Protein AF-A0A3C1B8U8-F1 (afdb_monomer)

Solvent-accessible surface area (backbone atoms only — not comparable to full-atom values): 4452 Å² total; per-residue (Å²): 136,92,75,88,64,73,75,51,52,91,62,34,50,67,56,30,54,78,69,76,48,79,52,75,50,52,81,42,84,33,43,59,93,77,51,52,70,66,63,50,50,62,66,47,44,67,58,51,53,36,30,61,72,56,66,25,82,47,73,45,79,40,81,42,60,98,58,91,84,134

pLDDT: mean 93.0, std 8.84, range [49.03, 98.06]

Radius of gyration: 13.73 Å; Cα contacts (8 Å, |Δi|>4): 67; chains: 1; bounding box: 31×20×36 Å

Structure (mmCIF, N/CA/C/O backbone):
data_AF-A0A3C1B8U8-F1
#
_entry.id   AF-A0A3C1B8U8-F1
#
loop_
_atom_site.group_PDB
_atom_site.id
_atom_site.type_symbol
_atom_site.label_atom_id
_atom_site.label_alt_id
_atom_site.label_comp_id
_atom_site.label_asym_id
_atom_site.label_entity_id
_atom_site.label_seq_id
_atom_site.pdbx_PDB_ins_code
_atom_site.Ca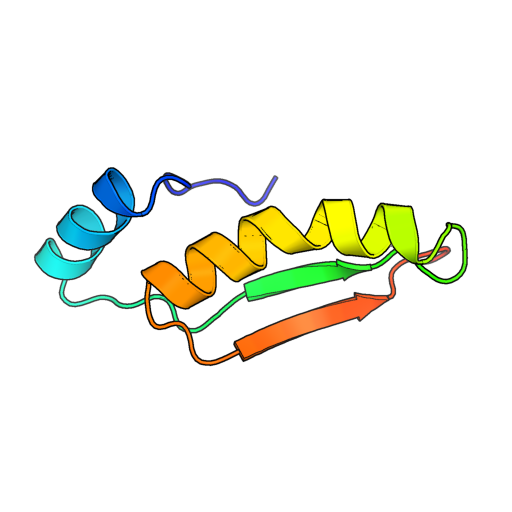rtn_x
_atom_site.Cartn_y
_atom_site.Cartn_z
_atom_site.occupancy
_atom_site.B_iso_or_equiv
_atom_site.auth_seq_id
_atom_site.auth_comp_id
_atom_site.auth_asym_id
_atom_site.auth_atom_id
_atom_site.pdbx_PDB_model_num
ATOM 1 N N . THR A 1 1 ? -2.417 14.252 -6.395 1.00 49.03 1 THR A N 1
ATOM 2 C CA . THR A 1 1 ? -1.616 13.917 -5.192 1.00 49.03 1 THR A CA 1
ATOM 3 C C . THR A 1 1 ? -2.530 13.343 -4.116 1.00 49.03 1 THR A C 1
ATOM 5 O O . THR A 1 1 ? -3.435 14.021 -3.647 1.00 49.03 1 THR A O 1
ATOM 8 N N . GLY A 1 2 ? -2.366 12.053 -3.799 1.00 57.50 2 GLY A N 1
ATOM 9 C CA . GLY A 1 2 ? -3.316 11.244 -3.011 1.00 57.50 2 GLY A CA 1
ATOM 10 C C . GLY A 1 2 ? -3.096 11.207 -1.493 1.00 57.50 2 GLY A C 1
ATOM 11 O O . GLY A 1 2 ? -3.591 10.300 -0.839 1.00 57.50 2 GLY A O 1
ATOM 12 N N . ARG A 1 3 ? -2.357 12.156 -0.908 1.00 65.81 3 ARG A N 1
ATOM 13 C CA . ARG A 1 3 ? -2.064 12.180 0.539 1.00 65.81 3 ARG A CA 1
ATOM 14 C C . ARG A 1 3 ? -2.886 13.253 1.248 1.00 65.81 3 ARG A C 1
ATOM 16 O O . ARG A 1 3 ? -2.360 14.288 1.635 1.00 65.81 3 ARG A O 1
ATOM 23 N N . ARG A 1 4 ? -4.201 13.032 1.337 1.00 79.75 4 ARG A N 1
ATOM 24 C CA . ARG A 1 4 ? -5.131 13.937 2.046 1.00 79.75 4 ARG A CA 1
ATOM 25 C C . ARG A 1 4 ? -5.269 13.618 3.538 1.00 79.75 4 ARG A C 1
ATOM 27 O O . ARG A 1 4 ? -5.810 14.437 4.269 1.00 79.75 4 ARG A O 1
ATOM 34 N N . PHE A 1 5 ? -4.782 12.457 3.970 1.00 87.25 5 PHE A N 1
ATOM 35 C CA . PHE A 1 5 ? -4.848 11.994 5.353 1.00 87.25 5 PHE A CA 1
ATOM 36 C C . PHE A 1 5 ? -3.448 11.922 5.979 1.00 87.25 5 PHE A C 1
ATOM 38 O O . PHE A 1 5 ? -2.473 11.737 5.242 1.00 87.25 5 PHE A O 1
ATOM 45 N N . PRO A 1 6 ? -3.339 12.065 7.314 1.00 91.50 6 PRO A N 1
ATOM 46 C CA . PRO A 1 6 ? -2.109 11.773 8.045 1.00 91.50 6 PRO A CA 1
ATOM 47 C C . PRO A 1 6 ? -1.597 10.361 7.739 1.00 91.50 6 PRO A C 1
ATOM 49 O O . PRO A 1 6 ? -2.394 9.445 7.551 1.00 91.50 6 PRO A O 1
ATOM 52 N N . MET A 1 7 ? -0.273 10.195 7.699 1.00 89.94 7 MET A N 1
ATOM 53 C CA . MET A 1 7 ? 0.375 8.903 7.429 1.00 89.94 7 MET A CA 1
ATOM 54 C C . MET A 1 7 ? 0.960 8.251 8.688 1.00 89.94 7 MET A C 1
ATOM 56 O O . MET A 1 7 ? 1.342 7.089 8.634 1.00 89.94 7 MET A O 1
ATOM 60 N N . GLU A 1 8 ? 1.001 8.963 9.817 1.00 93.75 8 GLU A N 1
ATOM 61 C CA . GLU A 1 8 ? 1.330 8.382 11.118 1.00 93.75 8 GLU A CA 1
ATOM 62 C C . GLU A 1 8 ? 0.106 7.649 11.695 1.00 93.75 8 GLU A C 1
ATOM 64 O O . GLU A 1 8 ? -0.919 8.300 11.940 1.00 93.75 8 GLU A O 1
ATOM 69 N N . PRO A 1 9 ? 0.198 6.334 11.986 1.00 94.44 9 PRO A N 1
ATOM 70 C CA . PRO A 1 9 ? -0.907 5.569 12.568 1.00 94.44 9 PRO A CA 1
ATOM 71 C C . PRO A 1 9 ? -1.433 6.184 13.868 1.00 94.44 9 PRO A C 1
ATOM 73 O O . PRO A 1 9 ? -2.637 6.312 14.051 1.00 94.44 9 PRO A O 1
ATOM 76 N N . THR A 1 10 ? -0.531 6.685 14.718 1.00 95.62 10 THR A N 1
ATOM 77 C CA . THR A 1 10 ? -0.860 7.313 16.011 1.00 95.62 10 THR A CA 1
ATOM 78 C C . THR A 1 10 ? -1.723 8.569 15.889 1.00 95.62 10 THR A C 1
ATOM 80 O O . THR A 1 10 ? -2.363 8.976 16.857 1.00 95.62 10 THR A O 1
ATOM 83 N N . VAL A 1 11 ? -1.743 9.197 14.711 1.00 95.81 11 VAL A N 1
ATOM 84 C CA . VAL A 1 11 ? -2.587 10.357 14.406 1.00 95.81 11 VAL A CA 1
ATOM 85 C C . VAL A 1 11 ? -3.830 9.927 13.629 1.00 95.81 11 VAL A C 1
ATOM 87 O O . VAL A 1 11 ? -4.919 10.448 13.871 1.00 95.81 11 VAL A O 1
ATOM 90 N N . LEU A 1 12 ? -3.676 8.991 12.690 1.00 94.94 12 LEU A N 1
ATOM 91 C CA . LEU A 1 12 ? -4.746 8.556 11.798 1.00 94.94 12 LEU A CA 1
ATOM 92 C C . LEU A 1 12 ? -5.795 7.690 12.509 1.00 94.94 12 LEU A C 1
ATOM 94 O O . LEU A 1 12 ? -6.985 7.917 12.315 1.00 94.94 12 LEU A O 1
ATOM 98 N N . GLU A 1 13 ? -5.378 6.733 13.334 1.00 95.31 13 GLU A N 1
ATOM 99 C CA . GLU A 1 13 ? -6.257 5.806 14.060 1.00 95.31 13 GLU A CA 1
ATOM 100 C C . GLU A 1 13 ? -7.323 6.528 14.897 1.00 95.31 13 GLU A C 1
ATOM 102 O O . GLU A 1 13 ? -8.505 6.404 14.560 1.00 95.31 13 GLU A O 1
ATOM 107 N N . PRO A 1 14 ? -6.973 7.396 15.868 1.00 96.00 14 PRO A N 1
ATOM 108 C CA . PRO A 1 14 ? -7.984 8.081 16.671 1.00 96.00 14 PRO A CA 1
ATOM 109 C C . PRO A 1 14 ? -8.851 9.046 15.849 1.00 96.00 14 PRO A C 1
ATOM 111 O O . PRO A 1 14 ? -9.964 9.377 16.258 1.00 96.00 14 PRO A O 1
ATOM 114 N N . LEU A 1 15 ? -8.366 9.539 14.702 1.00 95.31 15 LEU A N 1
ATOM 115 C CA . LEU A 1 15 ? -9.164 10.367 13.798 1.00 95.31 15 LEU A CA 1
ATOM 116 C C . LEU A 1 15 ? -10.251 9.536 13.109 1.00 95.31 15 LEU A C 1
ATOM 118 O O . LEU A 1 15 ? -11.401 9.967 13.062 1.00 95.31 15 LEU A O 1
ATOM 122 N N . LEU A 1 16 ? -9.901 8.365 12.578 1.00 95.69 16 LEU A N 1
ATOM 123 C CA . LEU A 1 16 ? -10.853 7.494 11.892 1.00 95.69 16 LEU A CA 1
ATOM 124 C C . LEU A 1 16 ? -11.862 6.878 12.869 1.00 95.69 16 LEU A C 1
ATOM 126 O O . LEU A 1 16 ? -13.058 6.863 12.570 1.00 95.69 16 LEU A O 1
ATOM 130 N N . GLU A 1 17 ? -11.418 6.479 14.064 1.00 95.75 17 GLU A N 1
ATOM 131 C CA . GLU A 1 17 ? -12.283 5.943 15.124 1.00 95.75 17 GLU A CA 1
ATOM 132 C C . GLU A 1 17 ? -13.385 6.925 15.538 1.00 95.75 17 GLU A C 1
ATOM 134 O O . GLU A 1 17 ? -14.542 6.529 15.675 1.00 95.75 17 GLU A O 1
ATOM 139 N N . ARG A 1 18 ? -13.071 8.227 15.651 1.00 96.88 18 ARG A N 1
ATOM 140 C CA . ARG A 1 18 ? -14.064 9.284 15.948 1.00 96.88 18 ARG A CA 1
ATOM 141 C C . ARG A 1 18 ? -15.206 9.343 14.937 1.00 96.88 18 ARG A C 1
ATOM 143 O O . ARG A 1 18 ? -16.282 9.839 15.264 1.00 96.88 18 ARG A O 1
ATOM 150 N N . HIS A 1 19 ? -14.966 8.871 13.719 1.00 96.56 19 HIS A N 1
ATOM 151 C CA . HIS A 1 19 ? -15.944 8.837 12.640 1.00 96.56 19 HIS A CA 1
ATOM 152 C C . HIS A 1 19 ? -16.470 7.423 12.353 1.00 96.56 19 HIS A C 1
ATOM 154 O O . HIS A 1 19 ? -17.290 7.270 11.450 1.00 96.56 19 HIS A O 1
ATOM 160 N N . GLY A 1 20 ? -16.035 6.399 13.100 1.00 96.44 20 GLY A N 1
ATOM 161 C CA . GLY A 1 20 ? -16.407 5.002 12.856 1.00 96.44 20 GLY A CA 1
ATOM 162 C C . GLY A 1 20 ? -15.914 4.467 11.507 1.00 96.44 20 GLY A C 1
ATOM 163 O O . GLY A 1 20 ? -16.574 3.628 10.900 1.00 96.44 20 GLY A O 1
ATOM 164 N N . ILE A 1 21 ? -14.791 4.990 11.010 1.00 95.94 21 ILE A N 1
ATOM 165 C CA . ILE A 1 21 ? -14.190 4.623 9.722 1.00 95.94 21 ILE A CA 1
ATOM 166 C C . ILE A 1 21 ? -12.961 3.745 9.980 1.00 95.94 21 ILE A C 1
ATOM 168 O O . ILE A 1 21 ? -12.292 3.880 11.000 1.00 95.94 21 ILE A O 1
ATOM 172 N N . SER A 1 22 ? -12.638 2.864 9.037 1.00 94.94 22 SER A N 1
ATOM 173 C CA . SER A 1 22 ? -11.394 2.093 9.025 1.00 94.94 22 SER A CA 1
ATOM 174 C C . SER A 1 22 ? -10.689 2.210 7.675 1.00 94.94 22 SER A C 1
ATOM 176 O O . SER A 1 22 ? -11.282 2.612 6.668 1.00 94.94 22 SER A O 1
ATOM 178 N N . VAL A 1 23 ? -9.401 1.870 7.644 1.00 94.81 23 VAL A N 1
ATOM 179 C CA . VAL A 1 23 ? -8.636 1.811 6.394 1.00 94.81 23 VAL A CA 1
ATOM 180 C C . VAL A 1 23 ? -8.948 0.487 5.697 1.00 94.81 23 VAL A C 1
ATOM 182 O O . VAL A 1 23 ? -8.603 -0.578 6.196 1.00 94.81 23 VAL A O 1
ATOM 185 N N . CYS A 1 24 ? -9.587 0.533 4.526 1.00 94.62 24 CYS A N 1
ATOM 186 C CA . CYS A 1 24 ? -9.903 -0.674 3.750 1.00 94.62 24 CYS A CA 1
ATOM 187 C C . CYS A 1 24 ? -8.739 -1.177 2.877 1.00 94.62 24 CYS A C 1
ATOM 189 O O . CYS A 1 24 ? -8.811 -2.279 2.341 1.00 94.62 24 CYS A O 1
ATOM 191 N N . GLY A 1 25 ? -7.680 -0.380 2.735 1.00 94.06 25 GLY A N 1
ATOM 192 C CA . GLY A 1 25 ? -6.527 -0.649 1.884 1.00 94.06 25 GLY A CA 1
ATOM 193 C C . GLY A 1 25 ? -6.162 0.575 1.052 1.00 94.06 25 GLY A C 1
ATOM 194 O O . GLY A 1 25 ? -6.550 1.703 1.364 1.00 94.06 25 GLY A O 1
ATOM 195 N N . GLY A 1 26 ? -5.417 0.365 -0.029 1.00 93.56 26 GLY A N 1
ATOM 196 C CA . GLY A 1 26 ? -5.098 1.443 -0.958 1.00 93.56 26 GLY A CA 1
ATOM 197 C C . GLY A 1 26 ? -4.221 1.021 -2.122 1.00 93.56 26 GLY A C 1
ATOM 198 O O . GLY A 1 26 ? -3.708 -0.095 -2.173 1.00 93.56 26 GLY A O 1
ATOM 199 N N . TRP A 1 27 ? -4.085 1.946 -3.066 1.00 94.12 27 TRP A N 1
ATOM 200 C CA . TRP A 1 27 ? -3.338 1.774 -4.304 1.00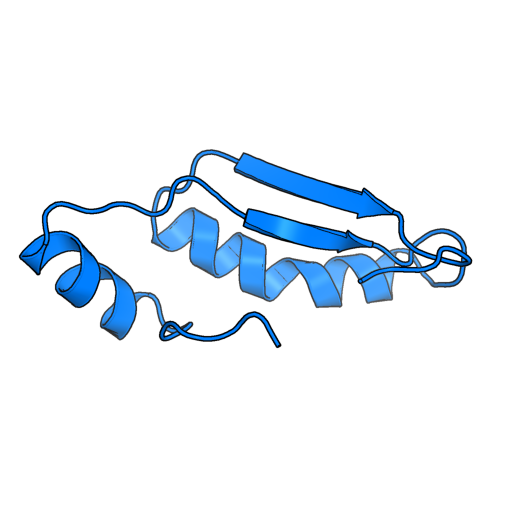 94.12 27 TRP A CA 1
ATOM 201 C C . TRP A 1 27 ? -1.856 2.102 -4.118 1.00 94.12 27 TRP A C 1
ATOM 203 O O . TRP A 1 27 ? -1.515 3.084 -3.453 1.00 94.12 27 TRP A O 1
ATOM 213 N N . PHE A 1 28 ? -0.993 1.314 -4.751 1.00 95.25 28 PHE A N 1
ATOM 214 C CA . PHE A 1 28 ? 0.423 1.599 -4.920 1.00 95.25 28 PHE A CA 1
ATOM 215 C C . PHE A 1 28 ? 0.787 1.512 -6.406 1.00 95.25 28 PHE A C 1
ATOM 217 O O . PHE A 1 28 ? 0.601 0.471 -7.039 1.00 95.25 28 PHE A O 1
ATOM 224 N N . SER A 1 29 ? 1.305 2.615 -6.953 1.00 95.06 29 SER A N 1
ATO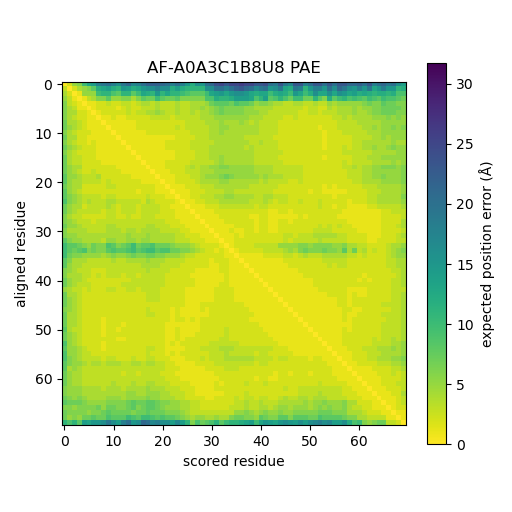M 225 C CA . SER A 1 29 ? 1.773 2.685 -8.340 1.00 95.06 29 SER A CA 1
ATOM 226 C C . SER A 1 29 ? 3.154 2.059 -8.457 1.00 95.06 29 SER A C 1
ATOM 228 O O . SER A 1 29 ? 4.157 2.660 -8.053 1.00 95.06 29 SER A O 1
ATOM 230 N N . GLY A 1 30 ? 3.17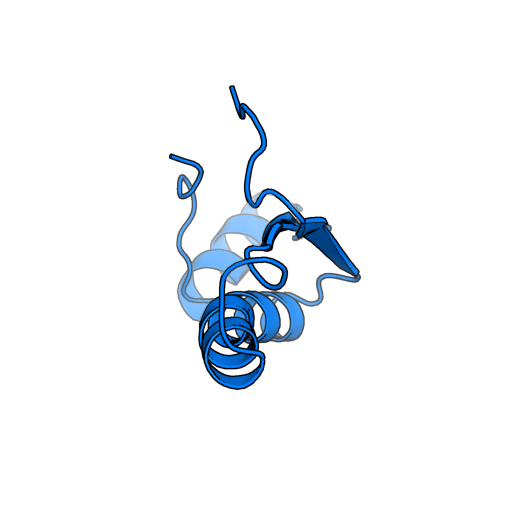4 0.861 -9.019 1.00 96.06 30 GLY A N 1
ATOM 231 C CA . GLY A 1 30 ? 4.358 0.078 -9.274 1.00 96.06 30 GLY A CA 1
ATOM 232 C C . GLY A 1 30 ? 5.204 0.618 -10.423 1.00 96.06 30 GLY A C 1
ATOM 233 O O . GLY A 1 30 ? 4.665 1.248 -11.337 1.00 96.06 30 GLY A O 1
ATOM 234 N N . LEU A 1 31 ? 6.515 0.390 -10.350 1.00 96.75 31 LEU A N 1
ATOM 235 C CA . LEU A 1 31 ? 7.503 0.749 -11.378 1.00 96.75 31 LEU A CA 1
ATOM 236 C C . LEU A 1 31 ? 8.507 -0.383 -11.661 1.00 96.75 31 LEU A C 1
ATOM 238 O O . LEU A 1 31 ? 9.585 -0.128 -12.209 1.00 96.75 31 LEU A O 1
ATOM 242 N N . LEU A 1 32 ? 8.177 -1.620 -11.280 1.00 96.12 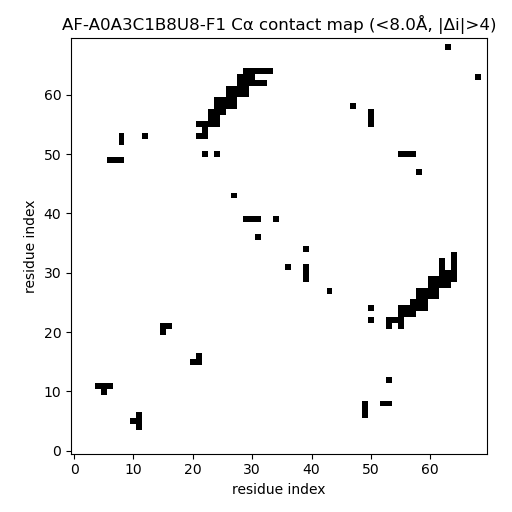32 LEU A N 1
ATOM 243 C CA . LEU A 1 32 ? 9.092 -2.761 -11.302 1.00 96.12 32 LEU A CA 1
ATOM 244 C C . LEU A 1 32 ? 9.604 -3.075 -12.713 1.00 96.12 32 LE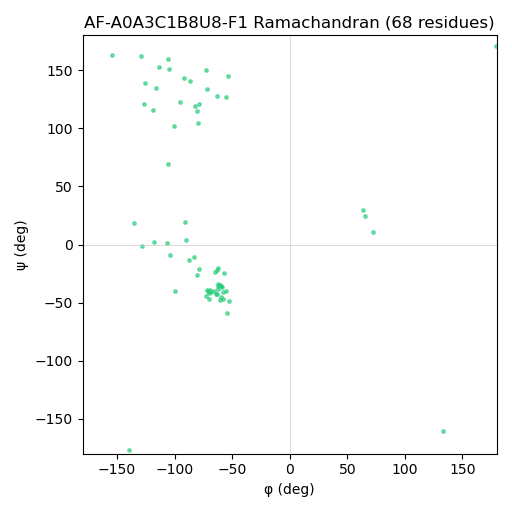U A C 1
ATOM 246 O O . LEU A 1 32 ? 10.764 -3.434 -12.866 1.00 96.12 32 LEU A O 1
ATOM 250 N N . LEU A 1 33 ? 8.789 -2.884 -13.756 1.00 96.25 33 LEU A N 1
ATOM 251 C CA . LEU A 1 33 ? 9.227 -3.104 -15.145 1.00 96.25 33 LEU A CA 1
ATOM 252 C C . LEU A 1 33 ? 10.355 -2.163 -15.605 1.00 96.25 33 LEU A C 1
ATOM 254 O O . LEU A 1 33 ? 11.044 -2.469 -16.575 1.00 96.25 33 LEU A O 1
ATOM 258 N N . SER A 1 34 ? 10.524 -1.013 -14.950 1.00 95.50 34 SER A N 1
ATOM 259 C CA . SER A 1 34 ? 11.530 0.003 -15.300 1.00 95.50 34 SER A CA 1
ATOM 260 C C . SER A 1 34 ? 12.566 0.253 -14.203 1.00 95.50 34 SER A C 1
ATOM 262 O O . SER A 1 34 ? 13.404 1.141 -14.350 1.00 95.50 34 SER A O 1
ATOM 264 N N . GLY A 1 35 ? 12.490 -0.485 -13.096 1.00 93.88 35 GLY A N 1
ATOM 265 C CA . GLY A 1 35 ? 13.289 -0.255 -11.899 1.00 93.88 35 GLY A CA 1
ATOM 266 C C . GLY A 1 35 ? 13.783 -1.548 -11.261 1.00 93.88 35 GLY A C 1
ATOM 267 O O . GLY A 1 35 ? 13.551 -2.645 -11.757 1.00 93.88 35 GLY A O 1
ATOM 268 N N . GLU A 1 36 ? 14.467 -1.400 -10.130 1.00 96.81 36 GLU A N 1
ATOM 269 C CA . GLU A 1 36 ? 15.013 -2.525 -9.374 1.00 96.81 36 GLU A CA 1
ATOM 270 C C . GLU A 1 36 ? 14.032 -3.017 -8.311 1.00 96.81 36 GLU A C 1
ATOM 272 O O . GLU A 1 36 ? 13.371 -2.224 -7.634 1.00 96.81 36 GLU A O 1
ATOM 277 N N . ILE A 1 37 ? 13.995 -4.334 -8.100 1.00 96.94 37 ILE A N 1
ATOM 278 C CA . ILE A 1 37 ? 13.105 -4.959 -7.113 1.00 96.94 37 ILE A CA 1
ATOM 279 C C . ILE A 1 37 ? 13.340 -4.438 -5.688 1.00 96.94 37 ILE A C 1
ATOM 281 O O . ILE A 1 37 ? 12.383 -4.259 -4.938 1.00 96.94 37 ILE A O 1
ATOM 285 N N . GLU A 1 38 ? 14.588 -4.155 -5.310 1.00 98.06 38 GLU A N 1
ATOM 286 C CA . GLU A 1 38 ? 14.900 -3.637 -3.972 1.00 98.06 38 GLU A CA 1
ATOM 287 C C . GLU A 1 38 ? 14.400 -2.200 -3.789 1.00 98.06 38 GLU A C 1
ATOM 289 O O . GLU A 1 38 ? 13.755 -1.895 -2.789 1.00 98.06 38 GLU A O 1
ATOM 294 N N . ALA A 1 39 ? 14.564 -1.347 -4.804 1.00 97.31 39 ALA A N 1
ATOM 295 C CA . ALA A 1 39 ? 14.022 0.011 -4.772 1.00 97.31 39 ALA A CA 1
ATOM 296 C C . ALA A 1 39 ? 12.486 0.013 -4.679 1.00 97.31 39 ALA A C 1
ATOM 298 O O . ALA A 1 39 ? 11.884 0.880 -4.041 1.00 97.31 39 ALA A O 1
ATOM 299 N N . GLU A 1 40 ? 11.837 -0.967 -5.306 1.00 97.38 40 GLU A N 1
ATOM 300 C CA . GLU A 1 40 ? 10.388 -1.107 -5.258 1.00 97.38 40 GLU A CA 1
ATOM 301 C C . GLU A 1 40 ? 9.886 -1.555 -3.877 1.00 97.38 40 GLU A C 1
ATOM 303 O O . GLU A 1 40 ? 8.897 -1.011 -3.375 1.00 97.38 40 GLU A O 1
ATOM 308 N N . LYS A 1 41 ? 10.598 -2.487 -3.228 1.00 97.75 41 LYS A N 1
ATOM 309 C CA . LYS A 1 41 ? 10.330 -2.893 -1.839 1.00 97.75 41 LYS A CA 1
ATOM 310 C C . LYS A 1 41 ? 10.457 -1.712 -0.879 1.00 97.75 41 LYS A C 1
ATOM 312 O O . LYS A 1 41 ? 9.565 -1.504 -0.058 1.00 97.75 41 LYS A O 1
ATOM 317 N N . ASP A 1 42 ? 11.507 -0.909 -1.023 1.00 98.00 42 ASP A N 1
ATOM 318 C CA . ASP A 1 42 ? 11.723 0.275 -0.186 1.00 98.00 42 ASP A CA 1
ATOM 319 C C . ASP A 1 42 ? 10.600 1.306 -0.357 1.00 98.00 42 ASP A C 1
ATOM 321 O O . ASP A 1 42 ? 10.135 1.907 0.613 1.00 98.00 42 ASP A O 1
ATOM 325 N N . ARG A 1 43 ? 10.105 1.488 -1.587 1.00 96.75 43 ARG A N 1
ATOM 326 C CA . ARG A 1 43 ? 9.002 2.414 -1.887 1.00 96.75 43 ARG A CA 1
ATOM 327 C C . ARG A 1 43 ? 7.665 1.970 -1.301 1.00 96.75 43 ARG A C 1
ATOM 329 O O . ARG A 1 43 ? 6.907 2.824 -0.836 1.00 96.75 43 ARG A O 1
ATOM 336 N N . ILE A 1 44 ? 7.345 0.676 -1.356 1.00 96.50 44 ILE A N 1
ATOM 337 C CA . ILE A 1 44 ? 6.057 0.155 -0.871 1.00 96.50 44 ILE A CA 1
ATOM 338 C C . ILE A 1 44 ? 6.037 -0.036 0.652 1.00 96.50 44 ILE A C 1
ATOM 340 O O . ILE A 1 44 ? 4.970 0.057 1.265 1.00 96.50 44 ILE A O 1
ATOM 344 N N . ALA A 1 45 ? 7.199 -0.249 1.282 1.00 97.12 45 ALA A N 1
ATOM 345 C CA . ALA A 1 45 ? 7.311 -0.579 2.702 1.00 97.12 45 ALA A CA 1
ATOM 346 C C . ALA A 1 45 ? 6.582 0.403 3.645 1.00 97.12 45 ALA A C 1
ATOM 348 O O . ALA A 1 45 ? 5.783 -0.072 4.452 1.00 97.12 45 ALA A O 1
ATOM 349 N N . PRO A 1 46 ? 6.722 1.741 3.536 1.00 95.25 46 PRO A N 1
ATOM 350 C CA . PRO A 1 46 ? 6.032 2.663 4.444 1.00 95.25 46 PRO A CA 1
ATOM 351 C C . PRO A 1 46 ? 4.502 2.540 4.402 1.00 95.25 46 PRO A C 1
ATOM 353 O O . PRO A 1 46 ? 3.834 2.667 5.426 1.00 95.25 46 PRO A O 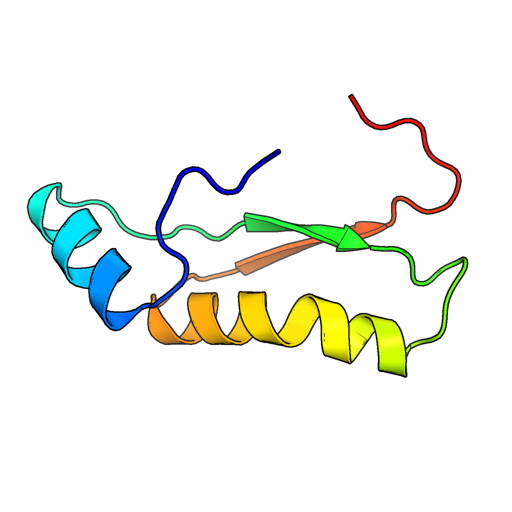1
ATOM 356 N N . GLN A 1 47 ? 3.933 2.272 3.222 1.00 95.06 47 GLN A N 1
ATOM 357 C CA . GLN A 1 47 ? 2.489 2.090 3.066 1.00 95.06 47 GLN A CA 1
ATOM 358 C C . GLN A 1 47 ? 2.025 0.761 3.667 1.00 95.06 47 GLN A C 1
ATOM 360 O O . GLN A 1 47 ? 0.975 0.719 4.305 1.00 95.06 47 GLN A O 1
ATOM 365 N N . LEU A 1 48 ? 2.814 -0.305 3.510 1.00 96.06 48 LEU A N 1
ATOM 366 C CA . LEU A 1 48 ? 2.537 -1.593 4.147 1.00 96.06 48 LEU A CA 1
ATOM 367 C C . LEU A 1 48 ? 2.589 -1.497 5.672 1.00 96.06 48 LEU A C 1
ATOM 369 O O . LEU A 1 48 ? 1.718 -2.054 6.332 1.00 96.06 48 LEU A O 1
ATOM 373 N N . GLU A 1 49 ? 3.567 -0.786 6.232 1.00 96.25 49 GLU A N 1
ATOM 374 C CA . GLU A 1 49 ? 3.666 -0.599 7.683 1.00 96.25 49 GLU A CA 1
ATOM 375 C C . GLU A 1 49 ? 2.475 0.191 8.235 1.00 96.25 49 GLU A C 1
ATOM 377 O O . GLU A 1 49 ? 1.870 -0.231 9.222 1.00 96.25 49 GLU A O 1
ATOM 382 N N . LEU A 1 50 ? 2.047 1.260 7.550 1.00 95.38 50 LEU A N 1
ATOM 383 C CA . LEU A 1 50 ? 0.803 1.956 7.890 1.00 95.38 50 LEU A CA 1
ATOM 384 C C . LEU A 1 50 ? -0.400 1.007 7.834 1.00 95.38 50 LEU A C 1
ATOM 386 O O . LEU A 1 50 ? -1.216 0.987 8.748 1.00 95.38 50 LEU A O 1
ATOM 390 N N . PHE A 1 51 ? -0.528 0.212 6.774 1.00 95.94 51 PHE A N 1
ATOM 391 C CA . PHE A 1 51 ? -1.678 -0.676 6.589 1.00 95.94 51 PHE A CA 1
ATOM 392 C C . PHE A 1 51 ? -1.735 -1.772 7.648 1.00 95.94 51 PHE A C 1
ATOM 394 O O . PHE A 1 51 ? -2.811 -2.032 8.178 1.00 95.94 51 PHE A O 1
ATOM 401 N N . LYS A 1 52 ? -0.590 -2.348 8.022 1.00 96.25 52 LYS A N 1
ATOM 402 C CA . LYS A 1 52 ? -0.499 -3.287 9.146 1.00 96.25 52 LYS A CA 1
ATOM 403 C C . LYS A 1 52 ? -0.926 -2.629 10.454 1.00 96.25 52 LYS A C 1
ATOM 405 O O . LYS A 1 52 ? -1.740 -3.204 11.168 1.00 96.25 52 LYS A O 1
ATOM 410 N N . ALA A 1 53 ? -0.410 -1.434 10.744 1.00 96.62 53 ALA A N 1
ATOM 411 C CA . ALA A 1 53 ? -0.744 -0.705 11.966 1.00 96.62 53 ALA A CA 1
ATOM 412 C C . ALA A 1 53 ? -2.237 -0.342 12.039 1.00 96.62 53 ALA A C 1
ATOM 414 O O . ALA A 1 53 ? -2.830 -0.413 13.105 1.00 96.62 53 ALA A O 1
ATOM 415 N N . MET A 1 54 ? -2.852 -0.017 10.900 1.00 96.25 54 MET A N 1
ATOM 416 C CA . MET A 1 54 ? -4.262 0.377 10.798 1.00 96.25 54 MET A CA 1
ATOM 417 C C . MET A 1 54 ? -5.226 -0.802 10.572 1.00 96.25 54 MET A C 1
ATOM 419 O O . MET A 1 54 ? -6.414 -0.578 10.337 1.00 96.25 54 MET A O 1
ATOM 423 N N . GLY A 1 55 ? -4.732 -2.046 10.570 1.00 96.12 55 GLY A N 1
ATOM 424 C CA . GLY A 1 55 ? -5.547 -3.242 10.334 1.00 96.12 55 GLY A CA 1
ATOM 425 C C . GLY A 1 55 ? -6.158 -3.336 8.929 1.00 96.12 55 GLY A C 1
ATOM 426 O O . GLY A 1 55 ? -7.190 -3.982 8.748 1.00 96.12 55 GLY A O 1
ATOM 427 N N . ALA A 1 56 ? -5.555 -2.690 7.929 1.00 96.62 56 ALA A N 1
ATOM 428 C CA . ALA A 1 56 ? -6.056 -2.714 6.563 1.00 96.62 56 ALA A CA 1
ATOM 429 C C . ALA A 1 56 ? -5.832 -4.096 5.912 1.00 96.62 56 ALA A C 1
ATOM 431 O O . ALA A 1 56 ? -4.727 -4.641 5.985 1.00 96.62 56 ALA A O 1
ATOM 432 N N . PRO A 1 57 ? -6.843 -4.672 5.238 1.00 96.44 57 PRO A N 1
ATOM 433 C CA . PRO A 1 57 ? -6.798 -6.060 4.780 1.00 96.44 57 PRO A CA 1
ATOM 434 C C . PRO A 1 57 ? -5.983 -6.281 3.502 1.00 96.44 57 PRO A C 1
ATOM 436 O O . PRO A 1 57 ? -5.604 -7.417 3.214 1.00 96.44 57 PRO A O 1
ATOM 439 N N . CYS A 1 58 ? -5.753 -5.245 2.690 1.00 95.44 58 CYS A N 1
ATOM 440 C CA . CYS A 1 58 ? -5.108 -5.416 1.394 1.00 95.44 58 CYS A CA 1
ATOM 441 C C . CYS A 1 58 ? -4.375 -4.167 0.893 1.00 95.44 58 CYS A C 1
ATOM 443 O O . CYS A 1 58 ? -4.609 -3.037 1.323 1.00 95.44 58 CYS A O 1
ATOM 445 N N . ILE A 1 59 ? -3.500 -4.398 -0.082 1.00 95.69 59 ILE A N 1
ATOM 446 C CA . ILE A 1 59 ? -2.879 -3.377 -0.919 1.00 95.69 59 ILE A CA 1
ATOM 447 C C . ILE A 1 59 ? -3.137 -3.741 -2.379 1.00 95.69 59 ILE A C 1
ATOM 449 O O . ILE A 1 59 ? -3.070 -4.912 -2.756 1.00 95.69 59 ILE A O 1
ATOM 453 N N . VAL A 1 60 ? -3.443 -2.743 -3.200 1.00 96.62 60 VAL A N 1
ATOM 454 C CA . VAL A 1 60 ? -3.586 -2.911 -4.645 1.00 96.62 60 VAL A CA 1
ATOM 455 C C . VAL A 1 60 ? -2.303 -2.420 -5.289 1.00 96.62 60 VAL A C 1
ATOM 457 O O . VAL A 1 60 ? -2.082 -1.217 -5.408 1.00 96.62 60 VAL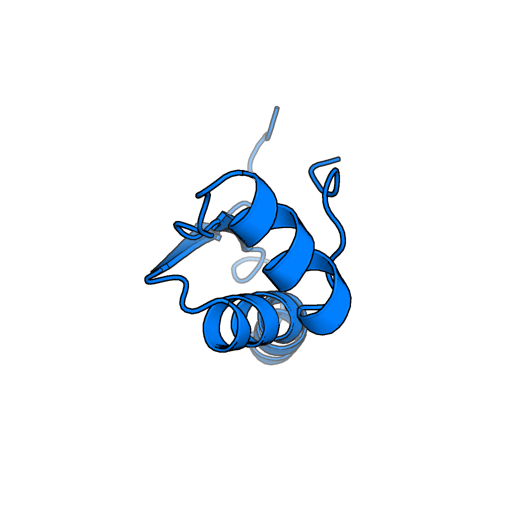 A O 1
ATOM 460 N N . TYR A 1 61 ? -1.446 -3.358 -5.675 1.00 96.31 61 TYR A N 1
ATOM 461 C CA . TYR A 1 61 ? -0.275 -3.062 -6.487 1.00 96.31 61 TYR A CA 1
ATOM 462 C C . TYR A 1 61 ? -0.694 -2.995 -7.955 1.00 96.31 61 TYR A C 1
ATOM 464 O O . TYR A 1 61 ? -1.170 -3.988 -8.506 1.00 96.31 61 TYR A O 1
ATOM 472 N N . GLY A 1 62 ? -0.511 -1.844 -8.590 1.00 95.44 62 GLY A N 1
ATOM 473 C CA . GLY A 1 62 ? -0.703 -1.699 -10.026 1.00 95.44 62 GLY A CA 1
ATOM 474 C C . GLY A 1 62 ? 0.591 -1.277 -10.685 1.00 95.44 62 GLY A C 1
ATOM 475 O O . GLY A 1 62 ? 1.074 -0.187 -10.410 1.00 95.44 62 GLY A O 1
ATOM 476 N N . GLU A 1 63 ? 1.148 -2.115 -11.552 1.00 95.62 63 GLU A N 1
ATOM 477 C CA . GLU A 1 63 ? 2.289 -1.734 -12.387 1.00 95.62 63 GLU A CA 1
ATOM 478 C C . GLU A 1 63 ? 1.888 -0.586 -13.326 1.00 95.62 63 GLU A C 1
ATOM 480 O O . GLU A 1 63 ? 0.873 -0.667 -14.020 1.00 95.62 63 GLU A O 1
ATOM 485 N N . THR A 1 64 ? 2.670 0.494 -13.330 1.00 96.00 64 THR A N 1
ATOM 486 C CA . THR A 1 64 ? 2.376 1.718 -14.092 1.00 96.00 64 THR A CA 1
ATOM 487 C C . THR A 1 64 ? 3.530 2.192 -14.972 1.00 96.00 64 THR A C 1
ATOM 489 O O . THR A 1 64 ? 3.368 3.175 -15.703 1.00 96.00 64 THR A O 1
ATOM 492 N N . ALA A 1 65 ? 4.674 1.509 -14.967 1.00 95.19 65 ALA A N 1
ATOM 493 C CA . ALA A 1 65 ? 5.792 1.824 -15.844 1.00 95.19 65 ALA A CA 1
ATOM 494 C C . ALA A 1 65 ? 5.354 1.835 -17.319 1.00 95.19 65 ALA A C 1
ATOM 496 O O . ALA A 1 65 ? 4.746 0.890 -17.820 1.00 95.19 65 ALA A O 1
ATOM 497 N N . GLY A 1 66 ? 5.652 2.933 -18.019 1.00 93.00 66 GLY A N 1
ATOM 498 C CA . GLY A 1 66 ? 5.303 3.106 -19.434 1.00 93.00 66 GLY A CA 1
ATOM 499 C C . GLY A 1 66 ? 3.814 3.341 -19.719 1.00 93.00 66 GLY A C 1
ATOM 500 O O . GLY A 1 66 ? 3.412 3.312 -20.880 1.00 93.00 66 GLY A O 1
ATOM 501 N N . THR A 1 67 ? 2.990 3.585 -18.696 1.00 94.62 67 THR A N 1
ATOM 502 C CA . THR A 1 67 ? 1.549 3.840 -18.852 1.00 94.62 67 THR A CA 1
ATOM 503 C C . THR A 1 67 ? 1.196 5.318 -18.647 1.00 94.62 67 THR A C 1
ATOM 505 O O . THR A 1 67 ? 1.943 6.068 -18.019 1.00 94.62 67 THR A O 1
ATOM 508 N N . ILE A 1 68 ? 0.039 5.748 -19.161 1.00 91.56 68 ILE A N 1
ATOM 509 C CA . ILE A 1 68 ? -0.524 7.084 -18.908 1.00 91.56 68 ILE A CA 1
ATOM 510 C C . ILE A 1 68 ? -1.518 6.973 -17.746 1.00 91.56 68 ILE A C 1
ATOM 512 O O . ILE A 1 68 ? -2.467 6.195 -17.824 1.00 91.56 68 ILE A O 1
ATOM 516 N N . GLN A 1 69 ? -1.295 7.750 -16.683 1.00 82.06 69 GLN A N 1
ATOM 517 C CA . GLN A 1 69 ? -2.109 7.779 -15.461 1.00 82.06 69 GLN A CA 1
ATOM 518 C C . GLN A 1 69 ? -2.756 9.169 -15.314 1.00 82.06 69 GLN A C 1
ATOM 520 O O . GLN A 1 69 ? -2.079 10.175 -15.535 1.00 82.06 69 GLN A O 1
ATOM 525 N N . GLY A 1 70 ? -4.052 9.218 -14.984 1.00 67.44 70 GLY A N 1
ATOM 526 C CA . GLY A 1 70 ? -4.863 10.443 -14.871 1.00 67.44 70 GLY A CA 1
ATOM 527 C C . GLY A 1 70 ? -5.209 10.805 -13.436 1.00 67.44 70 GLY A C 1
ATOM 528 O O . GLY A 1 70 ? -5.588 9.883 -12.682 1.00 67.44 70 GLY A O 1
#

Foldseek 3Di:
DPPPADLDLVRRVVVQVVVVHAAQEEEDEDAVVPDPPVVRCVRCVSRVVSCVSRVHDDYHYDHQHPHDDD

Mean predicted aligned error: 3.5 Å

Secondary structure (DSSP, 8-state):
----S---HHHHHHHHHTTT-----EEEEE-GGGS-HHHHHHHHHHHHHHHHH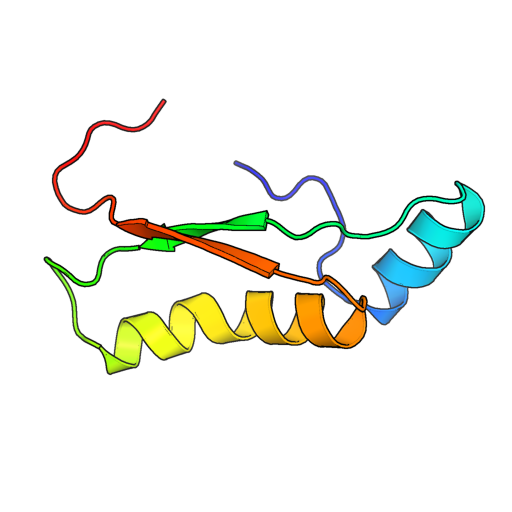TT---EEEEE-TT----

Nearest PDB structures (foldseek):
  3cny-assembly2_B  TM=8.811E-01  e=3.829E-02  Lactiplantibacillus plantarum WCFS1
  8uwq-assembly1_A  TM=4.582E-01  e=1.994E+00  Bacteroides thetaiotaomicron VPI-5482

Sequence (70 aa):
TGRRFPMEPTVLEPLLERHGISVCGGWFSGLLLSGEIEAEKDRIAPQLELFKAMGAPCIVYGETAGTIQG